Protein AF-A0A0H3TZA9-F1 (afdb_monomer_lite)

Structure (mmCIF, N/CA/C/O backbone):
data_AF-A0A0H3TZA9-F1
#
_entry.id   AF-A0A0H3TZA9-F1
#
loop_
_atom_site.group_PDB
_atom_site.id
_atom_site.type_symbol
_atom_site.label_atom_id
_atom_site.label_alt_id
_atom_site.label_comp_id
_atom_site.label_asym_id
_atom_site.label_entity_id
_atom_site.label_seq_id
_atom_site.pdbx_PDB_ins_code
_atom_site.Cartn_x
_atom_site.Cartn_y
_atom_site.Cartn_z
_atom_site.occupancy
_atom_site.B_iso_or_equiv
_atom_site.auth_seq_id
_atom_site.auth_comp_id
_atom_site.auth_asym_id
_atom_site.auth_atom_id
_atom_site.pdbx_PDB_model_num
ATOM 1 N N . VAL A 1 1 ? -17.201 -7.590 24.029 1.00 94.69 1 VAL A N 1
ATOM 2 C CA . VAL A 1 1 ? -17.977 -6.738 24.962 1.00 94.69 1 VAL A CA 1
ATOM 3 C C . VAL A 1 1 ? -19.203 -6.148 24.287 1.00 94.69 1 VAL A C 1
ATOM 5 O O . VAL A 1 1 ? -20.283 -6.553 24.661 1.00 94.69 1 VAL A O 1
ATOM 8 N N . ILE A 1 2 ? -19.082 -5.270 23.277 1.00 96.56 2 ILE A N 1
ATOM 9 C CA . ILE A 1 2 ? -20.266 -4.631 22.651 1.00 96.56 2 ILE A CA 1
ATOM 10 C C . ILE A 1 2 ? -21.244 -5.652 22.046 1.00 96.56 2 ILE A C 1
ATOM 12 O O . ILE A 1 2 ? -22.444 -5.508 22.227 1.00 96.56 2 ILE A O 1
ATOM 16 N N . LEU A 1 3 ? -20.730 -6.656 21.327 1.00 96.94 3 LEU A N 1
ATOM 17 C CA . LEU A 1 3 ? -21.549 -7.632 20.594 1.00 96.94 3 LEU A CA 1
ATOM 18 C C . LEU A 1 3 ? -22.238 -8.679 21.475 1.00 96.94 3 LEU A C 1
ATOM 20 O O . LEU A 1 3 ? -23.227 -9.241 21.043 1.00 96.94 3 LEU A O 1
ATOM 24 N N . TYR A 1 4 ? -21.699 -8.932 22.668 1.00 96.75 4 TYR A N 1
ATOM 25 C CA . TYR A 1 4 ? -22.162 -9.980 23.585 1.00 96.75 4 TYR A CA 1
ATOM 26 C C . TYR A 1 4 ? -22.554 -9.384 24.944 1.00 96.75 4 TYR A C 1
ATOM 28 O O . TYR A 1 4 ? -22.265 -9.942 26.001 1.00 96.75 4 TYR A O 1
ATOM 36 N N . ALA A 1 5 ? -23.039 -8.140 24.930 1.00 96.75 5 ALA A N 1
ATOM 37 C CA . ALA A 1 5 ? -23.231 -7.363 26.146 1.00 96.75 5 ALA A CA 1
ATOM 38 C C . ALA A 1 5 ? -24.307 -7.985 27.042 1.00 96.75 5 ALA A C 1
ATOM 40 O O . ALA A 1 5 ? -24.096 -8.094 28.249 1.00 96.75 5 ALA A O 1
ATOM 41 N N . ASP A 1 6 ? -25.410 -8.430 26.445 1.00 96.19 6 ASP A N 1
ATOM 42 C CA . ASP A 1 6 ? -26.547 -9.002 27.163 1.00 96.19 6 ASP A CA 1
ATOM 43 C C . ASP A 1 6 ? -26.192 -10.394 27.704 1.00 96.19 6 ASP A C 1
ATOM 45 O O . ASP A 1 6 ? -26.437 -10.700 28.870 1.00 96.19 6 ASP A O 1
ATOM 49 N N . GLU A 1 7 ? -25.509 -11.202 26.894 1.00 97.56 7 GLU A N 1
ATOM 50 C CA . GLU A 1 7 ? -25.045 -12.547 27.236 1.00 97.56 7 GLU A CA 1
ATOM 51 C C . GLU A 1 7 ? -24.027 -12.541 28.379 1.00 97.56 7 GLU A C 1
ATOM 53 O O . GLU A 1 7 ? -23.931 -13.506 29.136 1.00 97.56 7 GLU A O 1
ATOM 58 N N . TRP A 1 8 ? -23.252 -11.462 28.509 1.00 97.81 8 TRP A N 1
ATOM 59 C CA . TRP A 1 8 ? -22.256 -11.295 29.570 1.00 97.81 8 TRP A CA 1
ATOM 60 C C . TRP A 1 8 ? -22.765 -10.456 30.751 1.00 97.81 8 TRP A C 1
ATOM 62 O O . TRP A 1 8 ? -21.988 -10.167 31.661 1.00 97.81 8 TRP A O 1
ATOM 72 N N . GLY A 1 9 ? -24.040 -10.048 30.756 1.00 97.38 9 GLY A N 1
ATOM 73 C CA . GLY A 1 9 ? -24.632 -9.258 31.843 1.00 97.38 9 GLY A CA 1
ATOM 74 C C . GLY A 1 9 ? -24.026 -7.856 32.000 1.00 97.38 9 GLY A C 1
ATOM 75 O O . GLY A 1 9 ? -23.937 -7.330 33.111 1.00 97.38 9 GLY A O 1
ATOM 76 N N . ILE A 1 10 ? -23.565 -7.246 30.906 1.00 97.50 10 ILE A N 1
ATOM 77 C CA . ILE A 1 10 ? -22.939 -5.921 30.906 1.00 97.50 10 ILE A CA 1
ATOM 78 C C . ILE A 1 10 ? -24.003 -4.834 31.084 1.00 97.50 10 ILE A C 1
ATOM 80 O O . ILE A 1 10 ? -24.977 -4.764 30.341 1.00 97.50 10 ILE A O 1
ATOM 84 N N . SER A 1 11 ? -23.790 -3.921 32.038 1.00 97.62 11 SER A N 1
ATOM 85 C CA . SER A 1 11 ? -24.717 -2.804 32.263 1.00 97.62 11 SER A CA 1
ATOM 86 C C . SER A 1 11 ? -24.801 -1.856 31.056 1.00 97.62 11 SER A C 1
ATOM 88 O O . SER A 1 11 ? -23.822 -1.658 30.330 1.00 97.62 11 SER A O 1
ATOM 90 N N . ALA A 1 12 ? -25.939 -1.174 30.887 1.00 96.56 12 ALA A N 1
ATOM 91 C CA . ALA A 1 12 ? -26.130 -0.201 29.807 1.00 96.56 12 ALA A CA 1
ATOM 92 C C . ALA A 1 12 ? -25.104 0.953 29.841 1.00 96.56 12 ALA A C 1
ATOM 94 O O . ALA A 1 12 ? -24.622 1.388 28.791 1.00 96.56 12 ALA A O 1
ATOM 95 N N . ALA A 1 13 ? -24.729 1.422 31.038 1.00 97.25 13 ALA A N 1
ATOM 96 C CA . ALA A 1 13 ? -23.710 2.458 31.212 1.00 97.25 13 ALA A CA 1
ATOM 97 C C . ALA A 1 13 ? -22.334 1.964 30.739 1.00 97.25 13 ALA A C 1
ATOM 99 O O . ALA A 1 13 ? -21.677 2.629 29.938 1.00 97.25 13 ALA A O 1
ATOM 100 N N . THR A 1 14 ? -21.943 0.755 31.154 1.00 97.56 14 THR A N 1
ATOM 101 C CA . THR A 1 14 ? -20.699 0.116 30.709 1.00 97.56 14 THR A CA 1
ATOM 102 C C . THR A 1 14 ? -20.704 -0.094 29.196 1.00 97.56 14 THR A C 1
ATOM 104 O O . THR A 1 14 ? -19.737 0.261 28.525 1.00 97.56 14 THR A O 1
ATOM 107 N N . LEU A 1 15 ? -21.801 -0.592 28.618 1.00 97.62 15 LEU A N 1
ATOM 108 C CA . LEU A 1 15 ? -21.926 -0.771 27.171 1.00 97.62 15 LEU A CA 1
ATOM 109 C C . LEU A 1 15 ? -21.716 0.546 26.410 1.00 97.62 15 LEU A C 1
ATOM 111 O O . LEU A 1 15 ? -21.017 0.559 25.392 1.00 97.62 15 LEU A O 1
ATOM 115 N N . ARG A 1 16 ? -22.276 1.661 26.901 1.00 97.06 16 ARG A N 1
ATOM 116 C CA . ARG A 1 16 ? -22.060 2.979 26.292 1.00 97.06 16 ARG A CA 1
ATOM 117 C C . ARG A 1 16 ? -20.584 3.371 26.318 1.00 97.06 16 ARG A C 1
ATOM 119 O O . ARG A 1 16 ? -20.054 3.743 25.273 1.00 97.06 16 ARG A O 1
ATOM 126 N N . THR A 1 17 ? -19.915 3.200 27.456 1.00 98.25 17 THR A N 1
ATOM 127 C CA . THR A 1 17 ? -18.472 3.445 27.584 1.00 98.25 17 THR A CA 1
ATOM 128 C C . THR A 1 17 ? -17.660 2.606 26.596 1.00 98.25 17 THR A C 1
ATOM 130 O O . THR A 1 17 ? -16.774 3.136 25.931 1.00 98.25 17 THR A O 1
ATOM 133 N N . TYR A 1 18 ? -17.985 1.323 26.416 1.00 98.06 18 TYR A N 1
ATOM 134 C CA . TYR A 1 18 ? -17.263 0.462 25.472 1.00 98.06 18 TYR A CA 1
ATOM 135 C C . TYR A 1 18 ? -17.462 0.864 24.004 1.00 98.06 18 TYR A C 1
ATOM 137 O O . TYR A 1 18 ? -16.543 0.696 23.201 1.00 98.06 18 TYR A O 1
ATOM 145 N N . ARG A 1 19 ? -18.620 1.431 23.638 1.00 97.88 19 ARG A N 1
ATOM 146 C CA . ARG A 1 19 ? -18.822 2.016 22.298 1.00 97.88 19 ARG A CA 1
ATOM 147 C C . ARG A 1 19 ? -17.901 3.213 22.071 1.00 97.88 19 ARG A C 1
ATOM 149 O O . ARG A 1 19 ? -17.300 3.326 21.002 1.00 97.88 19 ARG A O 1
ATOM 156 N N . ASP A 1 20 ? -17.752 4.063 23.083 1.00 98.00 20 ASP A N 1
ATOM 157 C CA . ASP A 1 20 ? -16.839 5.205 23.026 1.00 98.00 20 ASP A CA 1
ATOM 158 C C . ASP A 1 20 ? -15.372 4.745 23.010 1.00 98.00 20 ASP A C 1
ATOM 160 O O . ASP A 1 20 ? -14.570 5.295 22.255 1.00 98.00 20 ASP A O 1
ATOM 164 N N . TYR A 1 21 ? -15.025 3.687 23.753 1.00 98.38 21 TYR A N 1
ATOM 165 C CA . TYR A 1 21 ? -13.700 3.061 23.706 1.00 98.38 21 TYR A CA 1
ATOM 166 C C . TYR A 1 21 ? -13.363 2.539 22.316 1.00 98.38 21 TYR A C 1
ATOM 168 O O . TYR A 1 21 ? -12.304 2.887 21.802 1.00 98.38 21 TYR A O 1
ATOM 176 N N . LEU A 1 22 ? -14.258 1.777 21.678 1.00 98.25 22 LEU A N 1
ATOM 177 C CA . LEU A 1 22 ? -14.023 1.296 20.315 1.00 98.25 22 LEU A CA 1
ATOM 178 C C . LEU A 1 22 ? -13.708 2.470 19.380 1.00 98.25 22 LEU A C 1
ATOM 180 O O . LEU A 1 22 ? -12.702 2.453 18.684 1.00 98.25 22 LEU A O 1
ATOM 184 N N . ARG A 1 23 ? -14.509 3.539 19.420 1.00 97.88 23 ARG A N 1
ATOM 185 C CA . ARG A 1 23 ? -14.274 4.722 18.583 1.00 97.88 23 ARG A CA 1
ATOM 186 C C . ARG A 1 23 ? -12.941 5.414 18.892 1.00 97.88 23 ARG A C 1
ATOM 188 O O . ARG A 1 23 ? -12.195 5.739 17.968 1.00 97.88 23 ARG A O 1
ATOM 195 N N . ASN A 1 24 ? -12.673 5.700 20.162 1.00 98.19 24 ASN A N 1
ATOM 196 C CA . ASN A 1 24 ? -11.538 6.529 20.565 1.00 98.19 24 ASN A CA 1
ATOM 197 C C . ASN A 1 24 ? -10.210 5.776 20.424 1.00 98.19 24 ASN A C 1
ATOM 199 O O . ASN A 1 24 ? -9.272 6.329 19.859 1.00 98.19 24 ASN A O 1
ATOM 203 N N . TYR A 1 25 ? -10.148 4.507 20.833 1.00 98.38 25 TYR A N 1
ATOM 204 C CA . TYR A 1 25 ? -8.937 3.703 20.675 1.00 98.38 25 TYR A CA 1
ATOM 205 C C . TYR A 1 25 ? -8.668 3.345 19.216 1.00 98.38 25 TYR A C 1
ATOM 207 O O . TYR A 1 25 ? -7.516 3.417 18.798 1.00 98.38 25 TYR A O 1
ATOM 215 N N . THR A 1 26 ? -9.696 3.061 18.402 1.00 98.50 26 THR A N 1
ATOM 216 C CA . THR A 1 26 ? -9.489 2.930 16.951 1.00 98.50 26 THR A CA 1
ATOM 217 C C . THR A 1 26 ? -8.891 4.212 16.380 1.00 98.50 26 THR A C 1
ATOM 219 O O . THR A 1 26 ? -7.889 4.138 15.683 1.00 98.50 26 THR A O 1
ATOM 222 N N . ARG A 1 27 ? -9.426 5.395 16.716 1.00 98.31 27 ARG A N 1
ATOM 223 C CA . ARG A 1 27 ? -8.848 6.675 16.269 1.00 98.31 27 ARG A CA 1
ATOM 224 C C . ARG A 1 27 ? -7.381 6.811 16.688 1.00 98.31 27 ARG A C 1
ATOM 226 O O . ARG A 1 27 ? -6.542 7.127 15.848 1.00 98.31 27 ARG A O 1
ATOM 233 N N . ASP A 1 28 ? -7.080 6.606 17.965 1.00 98.50 28 ASP A N 1
ATOM 234 C CA . ASP A 1 28 ? -5.752 6.878 18.517 1.00 98.50 28 ASP A CA 1
ATOM 235 C C . ASP A 1 28 ? -4.705 5.896 17.968 1.00 98.50 28 ASP A C 1
ATOM 237 O O . ASP A 1 28 ? -3.636 6.322 17.523 1.00 98.50 28 ASP A O 1
ATOM 241 N N . TYR A 1 29 ? -5.034 4.603 17.889 1.00 98.56 29 TYR A N 1
ATOM 242 C CA . TYR A 1 29 ? -4.141 3.584 17.330 1.00 98.56 29 TYR A CA 1
ATOM 243 C C . TYR A 1 29 ? -3.985 3.710 15.814 1.00 98.56 29 TYR A C 1
ATOM 245 O O . TYR A 1 29 ? -2.858 3.662 15.319 1.00 98.56 29 TYR A O 1
ATOM 253 N N . SER A 1 30 ? -5.071 3.952 15.070 1.00 98.38 30 SER A N 1
ATOM 254 C CA . SER A 1 30 ? -4.982 4.212 13.628 1.00 98.38 30 SER A CA 1
ATOM 255 C C . SER A 1 30 ? -4.090 5.423 13.344 1.00 98.38 30 SER A C 1
ATOM 257 O O . SER A 1 30 ? -3.204 5.337 12.495 1.00 98.38 30 SER A O 1
ATOM 259 N N . ASN A 1 31 ? -4.261 6.527 14.079 1.00 98.56 31 ASN A N 1
ATOM 260 C CA . ASN A 1 31 ? -3.441 7.726 13.903 1.00 98.56 31 ASN A CA 1
ATOM 261 C C . ASN A 1 31 ? -1.968 7.479 14.247 1.00 98.56 31 ASN A C 1
ATOM 263 O O . ASN A 1 31 ? -1.095 7.936 13.512 1.00 98.56 31 ASN A O 1
ATOM 267 N N . TYR A 1 32 ? -1.677 6.743 15.322 1.00 98.62 32 TYR A N 1
ATOM 268 C CA . TYR A 1 32 ? -0.304 6.374 15.673 1.00 98.62 32 TYR A CA 1
ATOM 269 C C . TYR A 1 32 ? 0.382 5.596 14.539 1.00 98.62 32 TYR A C 1
ATOM 271 O O . TYR A 1 32 ? 1.480 5.965 14.112 1.00 98.62 32 TYR A O 1
ATOM 279 N N . CYS A 1 33 ? -0.286 4.577 13.991 1.00 98.56 33 CYS A N 1
ATOM 280 C CA . CYS A 1 33 ? 0.225 3.796 12.864 1.00 98.56 33 CYS A CA 1
ATOM 281 C C . CYS A 1 33 ? 0.430 4.658 11.606 1.00 98.56 33 CYS A C 1
ATOM 283 O O . CYS A 1 33 ? 1.500 4.613 10.994 1.00 98.56 33 CYS A O 1
ATOM 285 N N . ILE A 1 34 ? -0.567 5.476 11.241 1.00 98.25 34 ILE A N 1
ATOM 286 C CA . ILE A 1 34 ? -0.509 6.353 10.061 1.00 98.25 34 ILE A CA 1
ATOM 287 C C . ILE A 1 34 ? 0.644 7.353 10.186 1.00 98.25 34 ILE A C 1
ATOM 289 O O . ILE A 1 34 ? 1.450 7.469 9.264 1.00 98.25 34 ILE A O 1
ATOM 293 N N . ASN A 1 35 ? 0.762 8.041 11.322 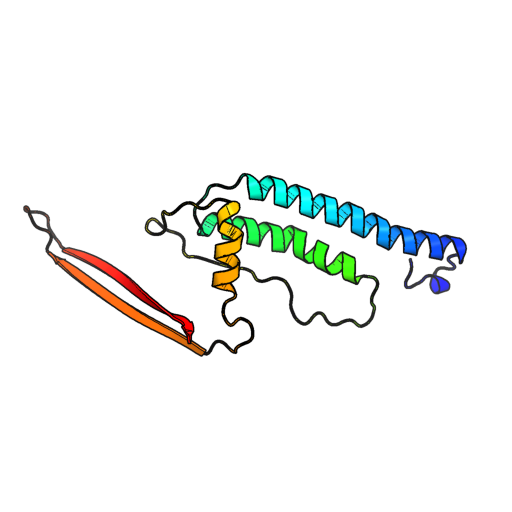1.00 98.56 35 ASN A N 1
ATOM 294 C CA . ASN A 1 35 ? 1.789 9.062 11.534 1.00 98.56 35 ASN A CA 1
ATOM 295 C C . ASN A 1 35 ? 3.200 8.462 11.539 1.00 98.56 35 ASN A C 1
ATOM 297 O O . ASN A 1 35 ? 4.116 9.040 10.948 1.00 98.56 35 ASN A O 1
ATOM 301 N N . THR A 1 36 ? 3.372 7.290 12.157 1.00 98.56 36 THR A N 1
ATOM 302 C CA . THR A 1 36 ? 4.658 6.575 12.195 1.00 98.56 36 THR A CA 1
ATOM 303 C C . THR A 1 36 ? 5.112 6.203 10.784 1.00 98.56 36 THR A C 1
ATOM 305 O O . THR A 1 36 ? 6.225 6.541 10.376 1.00 98.56 36 THR A O 1
ATOM 308 N N . TYR A 1 37 ? 4.220 5.595 9.997 1.00 98.62 37 TYR A N 1
ATOM 309 C CA . TYR A 1 37 ? 4.493 5.273 8.597 1.00 98.62 37 TYR A CA 1
ATOM 310 C C . TYR A 1 37 ? 4.767 6.519 7.757 1.00 98.62 37 TYR A C 1
ATOM 312 O O . TYR A 1 37 ? 5.747 6.543 7.024 1.00 98.62 37 TYR A O 1
ATOM 320 N N . GLN A 1 38 ? 3.931 7.558 7.846 1.00 98.06 38 GLN A N 1
ATOM 321 C CA . GLN A 1 38 ? 4.092 8.763 7.028 1.00 98.06 38 GLN A CA 1
ATOM 322 C C . GLN A 1 38 ? 5.409 9.480 7.325 1.00 98.06 38 GLN A C 1
ATOM 324 O O . GLN A 1 38 ? 6.040 9.992 6.401 1.00 98.06 38 GLN A O 1
ATOM 329 N N . THR A 1 39 ? 5.840 9.494 8.586 1.00 98.44 39 THR A N 1
ATOM 330 C CA . THR A 1 39 ? 7.128 10.072 8.986 1.00 98.44 39 THR A CA 1
ATOM 331 C C . THR A 1 39 ? 8.287 9.301 8.359 1.00 98.44 39 THR A C 1
ATOM 333 O O . THR A 1 39 ? 9.141 9.910 7.718 1.00 98.44 39 THR A O 1
ATOM 336 N N . ALA A 1 40 ? 8.278 7.967 8.458 1.00 98.00 40 ALA A N 1
ATOM 337 C CA . ALA A 1 40 ? 9.291 7.122 7.825 1.00 98.00 40 ALA A CA 1
ATOM 338 C C . ALA A 1 40 ? 9.262 7.234 6.289 1.00 98.00 40 ALA A C 1
ATOM 340 O O . ALA A 1 40 ? 10.300 7.409 5.657 1.00 98.00 40 ALA A O 1
ATOM 341 N N . PHE A 1 41 ? 8.068 7.215 5.689 1.00 98.19 41 PHE A N 1
ATOM 342 C CA . PHE A 1 41 ? 7.879 7.285 4.243 1.00 98.19 41 PHE A CA 1
ATOM 343 C C . PHE A 1 41 ? 8.390 8.609 3.665 1.00 98.19 41 PHE A C 1
ATOM 345 O O . PHE A 1 41 ? 9.041 8.604 2.625 1.00 98.19 41 PHE A O 1
ATOM 352 N N . ARG A 1 42 ? 8.162 9.741 4.352 1.00 97.88 42 ARG A N 1
ATOM 353 C CA . ARG A 1 42 ? 8.687 11.065 3.959 1.00 97.88 42 ARG A CA 1
ATOM 354 C C . ARG A 1 42 ? 10.214 11.117 3.892 1.00 97.88 42 ARG A C 1
ATOM 356 O O . ARG A 1 42 ? 10.738 11.895 3.103 1.00 97.88 42 ARG A O 1
ATOM 363 N N . GLY A 1 43 ? 10.898 10.306 4.697 1.00 97.12 43 GLY A N 1
ATOM 364 C CA . GLY A 1 43 ? 12.357 10.201 4.715 1.00 97.12 43 GLY A CA 1
ATOM 365 C C . GLY A 1 43 ? 12.945 9.292 3.633 1.00 97.12 43 GLY A C 1
ATOM 366 O O . GLY A 1 43 ? 14.166 9.192 3.540 1.00 97.12 43 GLY A O 1
ATOM 367 N N . LEU A 1 44 ? 12.120 8.620 2.821 1.00 97.62 44 LEU A N 1
ATOM 368 C CA . LEU A 1 44 ? 12.619 7.722 1.782 1.00 97.62 44 LEU A CA 1
ATOM 369 C C . LEU A 1 44 ? 13.281 8.493 0.637 1.00 97.62 44 LEU A C 1
ATOM 371 O O . LEU A 1 44 ? 12.721 9.445 0.090 1.00 97.62 44 LEU A O 1
ATOM 375 N N . ASN A 1 45 ? 14.447 7.999 0.234 1.00 98.25 45 ASN A N 1
ATOM 376 C CA . ASN A 1 45 ? 15.121 8.312 -1.018 1.00 98.25 45 ASN A CA 1
ATOM 377 C C . ASN A 1 45 ? 15.787 7.022 -1.505 1.00 98.25 45 ASN A C 1
ATOM 379 O O . ASN A 1 45 ? 16.904 6.706 -1.100 1.00 98.25 45 ASN A O 1
ATOM 383 N N . THR A 1 46 ? 15.048 6.228 -2.277 1.00 98.31 46 THR A N 1
ATOM 384 C CA . THR A 1 46 ? 15.479 4.887 -2.686 1.00 98.31 46 THR A CA 1
ATOM 385 C C . THR A 1 46 ? 14.930 4.506 -4.060 1.00 98.31 46 THR A C 1
ATOM 387 O O . THR A 1 46 ? 14.084 5.208 -4.619 1.00 98.31 46 THR A O 1
ATOM 390 N N . ARG A 1 47 ? 15.398 3.390 -4.624 1.00 98.31 47 ARG A N 1
ATOM 391 C CA . ARG A 1 47 ? 14.899 2.858 -5.898 1.00 98.31 47 ARG A CA 1
ATOM 392 C C . ARG A 1 47 ? 13.428 2.463 -5.791 1.00 98.31 47 ARG A C 1
ATOM 394 O O . ARG A 1 47 ? 12.921 2.171 -4.710 1.00 98.31 47 ARG A O 1
ATOM 401 N N . LEU A 1 48 ? 12.744 2.414 -6.937 1.00 98.56 48 LEU A N 1
ATOM 402 C CA . LEU A 1 48 ? 11.314 2.089 -6.978 1.00 98.56 48 LEU A CA 1
ATOM 403 C C . LEU A 1 48 ? 11.002 0.758 -6.281 1.00 98.56 48 LEU A C 1
ATOM 405 O O . LEU A 1 48 ? 10.071 0.705 -5.487 1.00 98.56 48 LEU A O 1
ATOM 409 N N . HIS A 1 49 ? 11.808 -0.277 -6.534 1.00 98.44 49 HIS A N 1
ATOM 410 C CA . HIS A 1 49 ? 11.641 -1.598 -5.926 1.00 98.44 49 HIS A CA 1
ATOM 411 C C . HIS A 1 49 ? 11.586 -1.516 -4.396 1.00 98.44 49 HIS A C 1
ATOM 413 O O . HIS A 1 49 ? 10.574 -1.881 -3.803 1.00 98.44 49 HIS A O 1
ATOM 419 N N . ASP A 1 50 ? 12.597 -0.912 -3.776 1.00 98.31 50 ASP A N 1
ATOM 420 C CA . ASP A 1 50 ? 12.696 -0.815 -2.318 1.00 98.31 50 ASP A CA 1
ATOM 421 C C . ASP A 1 50 ? 11.582 0.059 -1.716 1.00 98.31 50 ASP A C 1
ATOM 423 O O . ASP A 1 50 ? 11.063 -0.231 -0.638 1.00 98.31 50 ASP A O 1
ATOM 427 N N . MET A 1 51 ? 11.160 1.120 -2.419 1.00 98.62 51 MET A N 1
ATOM 428 C CA . MET A 1 51 ? 10.021 1.945 -1.993 1.00 98.62 51 MET A CA 1
ATOM 429 C C . MET A 1 51 ? 8.718 1.131 -1.972 1.00 98.62 51 MET A C 1
ATOM 431 O O . MET A 1 51 ? 7.917 1.256 -1.037 1.00 98.62 51 MET A O 1
ATOM 435 N N . LEU A 1 52 ? 8.493 0.309 -3.000 1.00 98.69 52 LEU A N 1
ATOM 436 C CA . LEU A 1 52 ? 7.306 -0.534 -3.108 1.00 98.69 52 LEU A CA 1
ATOM 437 C C . LEU A 1 52 ? 7.325 -1.687 -2.101 1.00 98.69 52 LEU A C 1
ATOM 439 O O . LEU A 1 52 ? 6.275 -1.997 -1.532 1.00 98.69 52 LEU A O 1
ATOM 443 N N . GLU A 1 53 ? 8.489 -2.271 -1.822 1.00 98.56 53 GLU A N 1
ATOM 444 C CA . GLU A 1 53 ? 8.642 -3.291 -0.781 1.00 98.56 53 GLU A CA 1
ATOM 445 C C . GLU 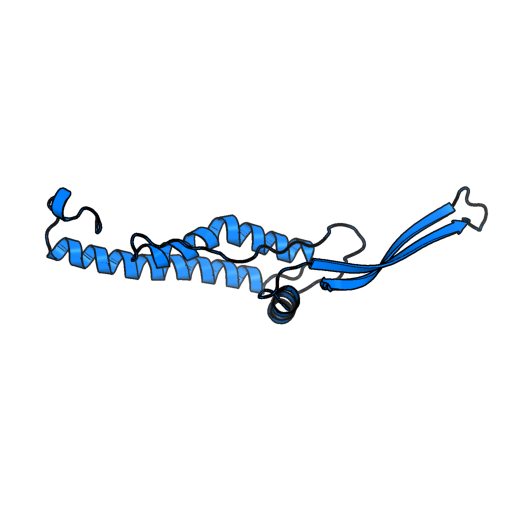A 1 53 ? 8.423 -2.717 0.619 1.00 98.56 53 GLU A C 1
ATOM 447 O O . GLU A 1 53 ? 7.648 -3.289 1.386 1.00 98.56 53 GLU A O 1
ATOM 452 N N . PHE A 1 54 ? 8.993 -1.546 0.932 1.00 98.62 54 PHE A N 1
ATOM 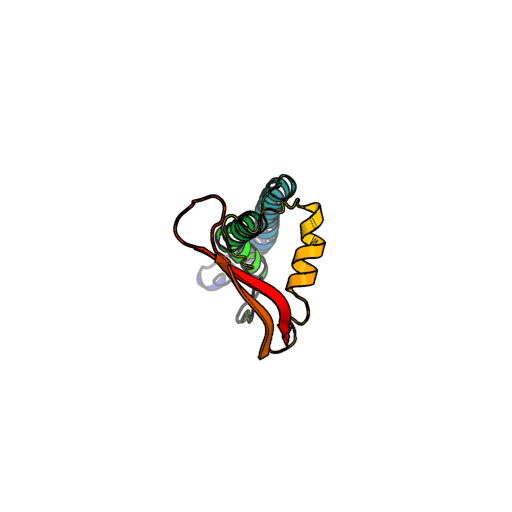453 C CA . PHE A 1 54 ? 8.726 -0.850 2.195 1.00 98.62 54 PHE A CA 1
ATOM 454 C C . PHE A 1 54 ? 7.222 -0.634 2.398 1.00 98.62 54 PHE A C 1
ATOM 456 O O . PHE A 1 54 ? 6.670 -0.940 3.460 1.00 98.62 54 PHE A O 1
ATOM 463 N N . ARG A 1 55 ? 6.535 -0.140 1.360 1.00 98.50 55 ARG A N 1
ATOM 464 C CA . ARG A 1 55 ? 5.085 0.057 1.412 1.00 98.50 55 ARG A CA 1
ATOM 465 C C . ARG A 1 55 ? 4.353 -1.271 1.587 1.00 98.50 55 ARG A C 1
ATOM 467 O O . ARG A 1 55 ? 3.482 -1.354 2.443 1.00 98.50 55 ARG A O 1
ATOM 474 N N . THR A 1 56 ? 4.681 -2.288 0.799 1.00 98.62 56 THR A N 1
ATOM 475 C CA . THR A 1 56 ? 4.029 -3.605 0.858 1.00 98.62 56 THR A CA 1
ATOM 476 C C . THR A 1 56 ? 4.175 -4.232 2.239 1.00 98.62 56 THR A C 1
ATOM 478 O O . THR A 1 56 ? 3.181 -4.658 2.825 1.00 98.62 56 THR A O 1
ATOM 481 N N . TYR A 1 57 ? 5.380 -4.191 2.809 1.00 98.56 57 TYR A N 1
ATOM 482 C CA . TYR A 1 57 ? 5.649 -4.683 4.153 1.00 98.56 57 TYR A CA 1
ATOM 483 C C . TYR A 1 57 ? 4.784 -3.972 5.198 1.00 98.56 57 TYR A C 1
ATOM 485 O O . TYR A 1 57 ? 4.133 -4.630 6.009 1.00 98.56 57 TYR A O 1
ATOM 493 N N . MET A 1 58 ? 4.723 -2.638 5.164 1.00 98.56 58 MET A N 1
ATOM 494 C CA . MET A 1 58 ? 3.925 -1.863 6.121 1.00 98.56 58 MET A CA 1
ATOM 495 C C . MET A 1 58 ? 2.421 -2.044 5.909 1.00 98.56 58 MET A C 1
ATOM 497 O O . MET A 1 58 ? 1.662 -2.071 6.875 1.00 98.56 58 MET A O 1
ATOM 501 N N . PHE A 1 59 ? 1.964 -2.203 4.668 1.00 98.31 59 PHE A N 1
ATOM 502 C CA . PHE A 1 59 ? 0.552 -2.454 4.401 1.00 98.31 59 PHE A CA 1
ATOM 503 C C . PHE A 1 59 ? 0.107 -3.813 4.936 1.00 98.31 59 PHE A C 1
ATOM 505 O O . PHE A 1 59 ? -0.885 -3.870 5.658 1.00 98.31 59 PHE A O 1
ATOM 512 N N . LEU A 1 60 ? 0.885 -4.865 4.690 1.00 97.81 60 LEU A N 1
ATOM 513 C CA . LEU A 1 60 ? 0.579 -6.209 5.180 1.00 97.81 60 LEU A CA 1
ATOM 514 C C . LEU A 1 60 ? 0.711 -6.339 6.704 1.00 97.81 60 LEU A C 1
ATOM 516 O O . LEU A 1 60 ? -0.118 -6.988 7.334 1.00 97.81 60 LEU A O 1
ATOM 520 N N . ASN A 1 61 ? 1.727 -5.719 7.313 1.00 97.88 61 ASN A N 1
ATOM 521 C CA . ASN A 1 61 ? 1.967 -5.852 8.755 1.00 97.88 61 ASN A CA 1
ATOM 522 C C . ASN A 1 61 ? 1.171 -4.857 9.610 1.00 97.88 61 ASN A C 1
ATOM 524 O O . ASN A 1 61 ? 1.019 -5.081 10.809 1.00 97.88 61 ASN A O 1
ATOM 528 N N . VAL A 1 62 ? 0.690 -3.750 9.034 1.00 98.44 62 VAL A N 1
ATOM 529 C CA . VAL A 1 62 ? 0.045 -2.667 9.794 1.00 98.44 62 VAL A CA 1
ATOM 530 C C . VAL A 1 62 ? -1.286 -2.251 9.173 1.00 98.44 62 VAL A C 1
ATOM 532 O O . VAL A 1 62 ? -2.311 -2.283 9.853 1.00 98.44 62 VAL A O 1
ATOM 535 N N . PHE A 1 63 ? -1.309 -1.842 7.901 1.00 98.25 63 PHE A N 1
ATOM 536 C CA . PHE A 1 63 ? -2.496 -1.169 7.353 1.00 98.25 63 PHE A CA 1
ATOM 537 C C . PHE A 1 63 ? -3.676 -2.074 7.006 1.00 98.25 63 PHE A C 1
ATOM 539 O O . PHE A 1 63 ? -4.802 -1.573 6.987 1.00 98.25 63 PHE A O 1
ATOM 546 N N . GLU A 1 64 ? -3.476 -3.377 6.824 1.00 97.19 64 GLU A N 1
ATOM 547 C CA . GLU A 1 64 ? -4.590 -4.333 6.785 1.00 97.19 64 GLU A CA 1
ATOM 548 C C . GLU A 1 64 ? -5.377 -4.306 8.109 1.00 97.19 64 GLU A C 1
ATOM 550 O O . GLU A 1 64 ? -6.608 -4.219 8.112 1.00 97.19 64 GLU A O 1
ATOM 555 N N . TYR A 1 65 ? -4.679 -4.226 9.250 1.00 97.31 65 TYR A N 1
ATOM 556 C CA . TYR A 1 65 ? -5.319 -4.086 10.561 1.00 97.31 65 TYR A CA 1
ATOM 557 C C . TYR A 1 65 ? -5.974 -2.715 10.746 1.00 97.31 65 TYR A C 1
ATOM 559 O O . TYR A 1 65 ? -7.130 -2.620 11.156 1.00 97.31 65 TYR A O 1
ATOM 567 N N . VAL A 1 66 ? -5.266 -1.637 10.403 1.00 98.25 66 VAL A N 1
ATOM 568 C CA . VAL A 1 66 ? -5.807 -0.270 10.516 1.00 98.25 66 VAL A CA 1
ATOM 569 C C . VAL A 1 66 ? -7.094 -0.116 9.698 1.00 98.25 66 VAL A C 1
ATOM 571 O O . VAL A 1 66 ? -8.051 0.502 10.173 1.00 98.25 66 VAL A O 1
ATOM 574 N N . SER A 1 67 ? -7.141 -0.710 8.501 1.00 96.94 67 SER A N 1
ATOM 575 C CA . SER A 1 67 ? -8.329 -0.721 7.643 1.00 96.94 67 SER A CA 1
ATOM 576 C C . SER A 1 67 ? -9.507 -1.415 8.329 1.00 96.94 67 SER A C 1
ATOM 578 O O . SER A 1 67 ? -10.594 -0.832 8.407 1.00 96.94 67 SER A O 1
ATOM 580 N N . ILE A 1 68 ? -9.300 -2.608 8.903 1.00 97.50 68 ILE A N 1
ATOM 581 C CA . ILE A 1 68 ? -10.393 -3.376 9.515 1.00 97.50 68 ILE A CA 1
ATOM 582 C C . ILE A 1 68 ? -10.857 -2.809 10.864 1.00 97.50 68 ILE A C 1
ATOM 584 O O . ILE A 1 68 ? -12.050 -2.872 11.162 1.00 97.50 68 ILE A O 1
ATOM 588 N N . TRP A 1 69 ? -9.982 -2.184 11.663 1.00 98.06 69 TRP A N 1
ATOM 589 C CA . TRP A 1 69 ? -10.370 -1.613 12.965 1.00 98.06 69 TRP A CA 1
ATOM 590 C C . TRP A 1 69 ? -11.497 -0.588 12.835 1.00 98.06 69 TRP A C 1
ATOM 592 O O . TRP A 1 69 ? -12.425 -0.566 13.642 1.00 98.06 69 TRP A O 1
ATOM 602 N N . SER A 1 70 ? -11.452 0.234 11.784 1.00 95.12 70 SER A N 1
ATOM 603 C CA . SER A 1 70 ? -12.498 1.222 11.492 1.00 95.12 70 SER A CA 1
ATOM 604 C C . SER A 1 70 ? -13.841 0.597 11.081 1.00 95.12 70 SER A C 1
ATOM 606 O O . SER A 1 70 ? -14.889 1.250 11.169 1.00 95.12 70 SER A O 1
ATOM 608 N N . LEU A 1 71 ? -13.819 -0.676 10.675 1.00 97.81 71 LEU A N 1
ATOM 609 C CA . LEU A 1 71 ? -14.970 -1.456 10.232 1.00 97.81 71 LEU A CA 1
ATOM 610 C C . LEU A 1 71 ? -15.544 -2.365 11.328 1.00 97.81 71 LEU A C 1
ATOM 612 O O . LEU A 1 71 ? -16.660 -2.845 11.160 1.00 97.81 71 LEU A O 1
ATOM 616 N N . PHE A 1 72 ? -14.879 -2.523 12.480 1.00 97.56 72 PHE A N 1
ATOM 617 C CA . PHE A 1 72 ? -15.382 -3.307 13.628 1.00 97.56 72 PHE A CA 1
ATOM 618 C C . PHE A 1 72 ? -16.738 -2.834 14.175 1.00 97.56 72 PHE A C 1
ATOM 620 O O . PHE A 1 72 ? -17.411 -3.566 14.897 1.00 97.56 72 PHE A O 1
ATOM 627 N N . LYS A 1 73 ? -17.158 -1.609 13.842 1.00 95.69 73 LYS A N 1
ATOM 628 C CA . LYS A 1 73 ? -18.493 -1.084 14.167 1.00 95.69 73 LYS A CA 1
ATOM 629 C C . LYS A 1 73 ? -19.625 -1.740 13.363 1.00 95.69 73 LYS A C 1
ATOM 631 O O . LYS A 1 73 ? -20.785 -1.588 13.739 1.00 95.69 73 LYS A O 1
ATOM 636 N N . TYR A 1 74 ? -19.305 -2.406 12.257 1.00 96.94 74 TYR A N 1
ATOM 637 C CA . TYR A 1 74 ? -20.266 -3.101 11.408 1.00 96.94 74 TYR A CA 1
ATOM 638 C C . TYR A 1 74 ? -20.293 -4.595 11.729 1.00 96.94 74 TYR A C 1
ATOM 640 O O . TYR A 1 74 ? -19.299 -5.181 12.148 1.00 96.94 74 TYR A O 1
ATOM 648 N N . GLN A 1 75 ? -21.441 -5.215 11.485 1.00 96.06 75 GLN A N 1
ATOM 649 C CA . GLN A 1 75 ? -21.618 -6.663 11.505 1.00 96.06 75 GLN A CA 1
ATOM 650 C C . GLN A 1 75 ? -22.138 -7.102 10.140 1.00 96.06 75 GLN A C 1
ATOM 652 O O . GLN A 1 75 ? -22.819 -6.328 9.469 1.00 96.06 75 GLN A O 1
ATOM 657 N N . SER A 1 76 ? -21.826 -8.336 9.735 1.00 95.94 76 SER A N 1
ATOM 658 C CA . SER A 1 76 ? -22.245 -8.885 8.438 1.00 95.94 76 SER A CA 1
ATOM 659 C C . SER A 1 76 ? -21.809 -8.032 7.232 1.00 95.94 76 SER A C 1
ATOM 661 O O . SER A 1 76 ? -22.527 -7.923 6.238 1.00 95.94 76 SER A O 1
ATOM 663 N N . LEU A 1 77 ? -20.624 -7.419 7.317 1.00 96.81 77 LEU A N 1
ATOM 664 C CA . LEU A 1 77 ? -20.019 -6.662 6.225 1.00 96.81 77 LEU A CA 1
ATOM 665 C C . LEU A 1 77 ? -18.975 -7.525 5.511 1.00 96.81 77 LEU A C 1
ATOM 667 O O . LEU A 1 77 ? -17.990 -7.936 6.120 1.00 96.81 77 LEU A O 1
ATOM 671 N N . MET A 1 78 ? -19.163 -7.746 4.211 1.00 96.31 78 MET A N 1
ATOM 672 C CA . MET A 1 78 ? -18.140 -8.334 3.349 1.00 96.31 78 MET A CA 1
ATOM 673 C C . MET A 1 78 ? -17.309 -7.219 2.711 1.00 96.31 78 MET A C 1
ATOM 675 O O . MET A 1 78 ? -17.835 -6.402 1.956 1.00 96.31 78 MET A O 1
ATOM 679 N N . VAL A 1 79 ? -16.008 -7.194 2.996 1.00 96.25 79 VAL A N 1
ATOM 680 C CA . VAL A 1 79 ? -15.058 -6.286 2.340 1.00 96.25 79 VAL A CA 1
ATOM 681 C C . VAL A 1 79 ? -14.560 -6.965 1.067 1.00 96.25 79 VAL A C 1
ATOM 683 O O . VAL A 1 79 ? -13.778 -7.907 1.133 1.00 96.25 79 VAL A O 1
ATOM 686 N N . SER A 1 80 ? -15.042 -6.521 -0.095 1.00 94.94 80 SER A N 1
ATOM 687 C CA . SER A 1 80 ? -14.741 -7.160 -1.386 1.00 94.94 80 SER A CA 1
ATOM 688 C C . SER A 1 80 ? -13.336 -6.868 -1.922 1.00 94.94 80 SER A C 1
ATOM 690 O O . SER A 1 80 ? -12.865 -7.571 -2.811 1.00 94.94 80 SER A O 1
ATOM 692 N N . SER A 1 81 ? -12.678 -5.817 -1.428 1.00 95.31 81 SER A N 1
ATOM 693 C CA . SER A 1 81 ? -11.344 -5.397 -1.866 1.00 95.31 81 SER A CA 1
ATOM 694 C C . SER A 1 81 ? -10.657 -4.527 -0.813 1.00 95.31 81 SER A C 1
ATOM 696 O O . SER A 1 81 ? -11.325 -3.760 -0.117 1.00 95.31 8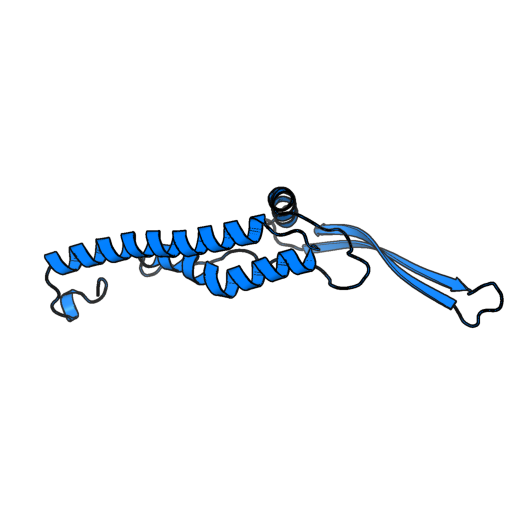1 SER A O 1
ATOM 698 N N . GLY A 1 82 ? -9.327 -4.615 -0.742 1.00 95.44 82 GLY A N 1
ATOM 699 C CA . GLY A 1 82 ? -8.467 -3.808 0.128 1.00 95.44 82 GLY A CA 1
ATOM 700 C C . GLY A 1 82 ? -7.548 -2.864 -0.650 1.00 95.44 82 GLY A C 1
ATOM 701 O O . GLY A 1 82 ? -7.811 -2.512 -1.801 1.00 95.44 82 GLY A O 1
ATOM 702 N N . ALA A 1 83 ? -6.453 -2.445 -0.017 1.00 97.06 83 ALA A N 1
ATOM 703 C CA . ALA A 1 83 ? -5.448 -1.612 -0.668 1.00 97.06 83 ALA A CA 1
ATOM 704 C C . ALA A 1 83 ? -4.560 -2.434 -1.620 1.00 97.06 83 ALA A C 1
ATOM 706 O O . ALA A 1 83 ? -4.160 -3.551 -1.309 1.00 97.06 83 ALA A O 1
ATOM 707 N N . ASN A 1 84 ? -4.177 -1.846 -2.756 1.00 97.75 84 ASN A N 1
ATOM 708 C CA . ASN A 1 84 ? -3.273 -2.498 -3.707 1.00 97.75 84 ASN A CA 1
ATOM 709 C C . ASN A 1 84 ? -1.872 -2.717 -3.119 1.00 97.75 84 ASN A C 1
ATOM 711 O O . ASN A 1 84 ? -1.356 -1.863 -2.385 1.00 97.75 84 ASN A O 1
ATOM 715 N N . LEU A 1 85 ? -1.224 -3.803 -3.544 1.00 98.38 85 LEU A N 1
ATOM 716 C CA . LEU A 1 85 ? 0.205 -4.058 -3.373 1.00 98.38 85 LEU A CA 1
ATOM 717 C C . LEU A 1 85 ? 0.879 -3.925 -4.738 1.00 98.38 85 LEU A C 1
ATOM 719 O O . LEU A 1 85 ? 0.448 -4.542 -5.709 1.00 98.38 85 LEU A O 1
ATOM 723 N N . TYR A 1 86 ? 1.909 -3.087 -4.820 1.00 98.25 86 TYR A N 1
ATOM 724 C CA . TYR A 1 86 ? 2.618 -2.813 -6.068 1.00 98.25 86 TYR A CA 1
ATOM 725 C C . TYR A 1 86 ? 3.978 -3.500 -6.033 1.00 98.25 86 TYR A C 1
ATOM 727 O O . TYR A 1 86 ? 4.614 -3.545 -4.983 1.00 98.25 86 TYR A O 1
ATOM 735 N N . ALA A 1 87 ? 4.440 -3.976 -7.186 1.00 97.75 87 ALA A N 1
ATOM 736 C CA . ALA A 1 87 ? 5.746 -4.600 -7.333 1.00 97.75 87 ALA A CA 1
ATOM 737 C C . ALA A 1 87 ? 6.478 -4.032 -8.551 1.00 97.75 87 ALA A C 1
ATOM 739 O O . ALA A 1 87 ? 5.865 -3.679 -9.560 1.00 97.75 87 ALA A O 1
ATOM 740 N N . SER A 1 88 ? 7.803 -3.981 -8.465 1.00 97.50 88 SER A N 1
ATOM 741 C CA . SER A 1 88 ? 8.679 -3.708 -9.603 1.00 97.50 88 SER A CA 1
ATOM 742 C C . SER A 1 88 ? 9.884 -4.637 -9.562 1.00 97.50 88 SER A C 1
ATOM 744 O O . SER A 1 88 ? 10.256 -5.121 -8.494 1.00 97.50 88 SER A O 1
ATOM 746 N N . GLY A 1 89 ? 10.510 -4.862 -10.719 1.00 95.56 89 GLY A N 1
ATOM 747 C CA . GLY A 1 89 ? 11.707 -5.695 -10.813 1.00 95.56 89 GLY A CA 1
ATOM 748 C C . GLY A 1 89 ? 12.871 -5.149 -9.983 1.00 95.56 89 GLY A C 1
ATOM 749 O O . GLY A 1 89 ? 13.060 -3.934 -9.892 1.00 95.56 89 GLY A O 1
ATOM 750 N N . SER A 1 90 ? 13.638 -6.065 -9.399 1.00 93.69 90 SER A N 1
ATOM 751 C CA . SER A 1 90 ? 14.946 -5.799 -8.808 1.00 93.69 90 SER A CA 1
ATOM 752 C C . SER A 1 90 ? 16.049 -5.914 -9.871 1.00 93.69 90 SER A C 1
ATOM 754 O O . SER A 1 90 ? 15.810 -6.347 -11.000 1.00 93.69 90 SER A O 1
ATOM 756 N N . GLY A 1 91 ? 17.276 -5.531 -9.512 1.00 93.00 91 GLY A N 1
ATOM 757 C CA . GLY A 1 91 ? 18.454 -5.705 -10.362 1.00 93.00 91 GLY A CA 1
ATOM 758 C C . GLY A 1 91 ? 19.215 -4.410 -10.662 1.00 93.00 91 GLY A C 1
ATOM 759 O O . GLY A 1 91 ? 18.915 -3.344 -10.116 1.00 93.00 91 GLY A O 1
ATOM 760 N N . PRO A 1 92 ? 20.256 -4.494 -11.509 1.00 94.06 92 PRO A N 1
ATOM 761 C CA . PRO A 1 92 ? 21.166 -3.378 -11.744 1.00 94.06 92 PRO A CA 1
ATOM 762 C C . PRO A 1 92 ? 20.622 -2.327 -12.723 1.00 94.06 92 PRO A C 1
ATOM 764 O O . PRO A 1 92 ? 21.198 -1.247 -12.798 1.00 94.06 92 PRO A O 1
ATOM 767 N N . GLN A 1 93 ? 19.552 -2.615 -13.476 1.00 95.69 93 GLN A N 1
ATOM 768 C CA . GLN A 1 93 ? 19.068 -1.734 -14.550 1.00 95.69 93 GLN A CA 1
ATOM 769 C C . GLN A 1 93 ? 18.145 -0.611 -14.048 1.00 95.69 93 GLN A C 1
ATOM 771 O O . GLN A 1 93 ? 18.201 0.507 -14.553 1.00 95.69 93 GLN A O 1
ATOM 776 N N . GLN A 1 94 ? 17.303 -0.880 -13.047 1.00 94.88 94 GLN A N 1
ATOM 777 C CA . GLN A 1 94 ? 16.335 0.077 -12.501 1.00 94.88 94 GLN A CA 1
ATOM 778 C C . GLN A 1 94 ? 16.997 0.942 -11.421 1.00 94.88 94 GLN A C 1
ATOM 780 O O . GLN A 1 94 ? 16.825 0.723 -10.224 1.00 94.88 94 GLN A O 1
ATOM 785 N N . THR A 1 95 ? 17.804 1.912 -11.845 1.00 95.75 95 THR A N 1
ATOM 786 C CA . THR A 1 95 ? 18.677 2.688 -10.947 1.00 95.75 95 THR A CA 1
ATOM 787 C C . THR A 1 95 ? 18.059 3.972 -10.402 1.00 95.75 95 THR A C 1
ATOM 789 O O . THR A 1 95 ? 18.589 4.523 -9.439 1.00 95.75 95 THR A O 1
ATOM 792 N N . GLN A 1 96 ? 16.962 4.456 -10.994 1.00 97.62 96 GLN A N 1
ATOM 793 C CA . GLN A 1 96 ? 16.351 5.728 -10.612 1.00 97.62 96 GLN A CA 1
ATOM 794 C C . GLN A 1 96 ? 15.867 5.700 -9.158 1.00 97.62 96 GLN A C 1
ATOM 796 O O . GLN A 1 96 ? 15.123 4.803 -8.756 1.00 97.62 96 GLN A O 1
ATOM 801 N N . SER A 1 97 ? 16.279 6.713 -8.394 1.00 97.56 97 SER A N 1
ATOM 802 C CA . SER A 1 97 ? 15.830 6.935 -7.022 1.00 97.56 97 SER A CA 1
ATOM 803 C C . SER A 1 97 ? 14.601 7.839 -6.987 1.00 97.56 97 SER A C 1
ATOM 805 O O . SER A 1 97 ? 14.467 8.761 -7.797 1.00 97.56 97 SER A O 1
ATOM 807 N N . PHE A 1 98 ? 13.721 7.587 -6.027 1.00 98.44 98 PHE A N 1
ATOM 808 C CA . PHE A 1 98 ? 12.478 8.307 -5.807 1.00 98.44 98 PHE A CA 1
ATOM 809 C C . PHE A 1 98 ? 12.367 8.730 -4.348 1.00 98.44 98 PHE A C 1
ATOM 811 O O . PHE A 1 98 ? 12.776 8.016 -3.431 1.00 98.44 98 PHE A O 1
ATOM 818 N N . THR A 1 99 ? 11.745 9.885 -4.145 1.00 98.50 99 THR A N 1
ATOM 819 C CA . THR A 1 99 ? 11.387 10.407 -2.827 1.00 98.50 99 THR A CA 1
ATOM 820 C C . THR A 1 99 ? 9.883 10.318 -2.603 1.00 98.50 99 THR A C 1
ATOM 822 O O . THR A 1 99 ? 9.103 10.112 -3.539 1.00 98.50 99 THR A O 1
ATOM 825 N N . ALA A 1 100 ? 9.440 10.554 -1.369 1.00 97.69 100 ALA A N 1
ATOM 826 C CA . ALA A 1 100 ? 8.016 10.611 -1.043 1.00 97.69 100 ALA A CA 1
ATOM 827 C C . ALA A 1 100 ? 7.221 11.623 -1.887 1.00 97.69 100 ALA A C 1
ATOM 829 O O . ALA A 1 100 ? 6.035 11.413 -2.132 1.00 97.69 100 ALA A O 1
ATOM 830 N N . GLN A 1 101 ? 7.855 12.702 -2.360 1.00 98.25 101 GLN A N 1
ATOM 831 C CA . GLN A 1 101 ? 7.202 13.703 -3.213 1.00 98.25 101 GLN A CA 1
ATOM 832 C C . GLN A 1 101 ? 6.833 13.146 -4.593 1.00 98.25 101 GLN A C 1
ATOM 834 O O . GLN A 1 101 ? 5.907 13.641 -5.230 1.00 98.25 101 GLN A O 1
ATOM 839 N N . ASN A 1 102 ? 7.520 12.095 -5.050 1.00 98.44 102 ASN A N 1
ATOM 840 C CA . ASN A 1 102 ? 7.228 11.436 -6.320 1.00 98.44 102 ASN A CA 1
ATOM 841 C C . ASN A 1 102 ? 6.096 10.406 -6.194 1.00 98.44 102 ASN A C 1
ATOM 843 O O . ASN A 1 102 ? 5.472 10.057 -7.194 1.00 98.44 102 ASN A O 1
ATOM 847 N N . TRP A 1 103 ? 5.802 9.936 -4.977 1.00 98.38 103 TRP A N 1
ATOM 848 C CA . TRP A 1 103 ? 4.809 8.888 -4.742 1.00 98.38 103 TRP A CA 1
ATOM 849 C C . TRP A 1 103 ? 3.404 9.221 -5.275 1.00 98.38 103 TRP A C 1
ATOM 851 O O . TRP A 1 103 ? 2.815 8.342 -5.907 1.00 98.38 103 TRP A O 1
ATOM 861 N N . PRO A 1 104 ? 2.868 10.454 -5.121 1.00 98.50 104 PRO A N 1
ATOM 862 C CA . PRO A 1 104 ? 1.588 10.834 -5.719 1.00 98.50 104 PRO A CA 1
ATOM 863 C C . PRO A 1 104 ? 1.479 10.600 -7.224 1.00 98.50 104 PRO A C 1
ATOM 865 O O . PRO A 1 104 ? 0.474 10.080 -7.711 1.00 98.50 104 PRO A O 1
ATOM 868 N N . PHE A 1 105 ? 2.533 10.933 -7.963 1.00 98.50 105 PHE A N 1
ATOM 869 C CA . PHE A 1 105 ? 2.605 10.651 -9.391 1.00 98.50 105 PHE A CA 1
ATOM 870 C C . PHE A 1 105 ? 2.671 9.140 -9.671 1.00 98.50 105 PHE A C 1
ATOM 872 O O . PHE A 1 105 ? 1.934 8.631 -10.510 1.00 98.50 105 PHE A O 1
ATOM 879 N N . LEU A 1 106 ? 3.505 8.399 -8.938 1.00 98.50 106 LEU A N 1
ATOM 880 C CA . LEU A 1 106 ? 3.683 6.962 -9.163 1.00 98.50 106 LEU A CA 1
ATOM 881 C C . LEU A 1 106 ? 2.389 6.169 -8.935 1.00 98.50 106 LEU A C 1
ATOM 883 O O . LEU A 1 106 ? 1.976 5.413 -9.812 1.00 98.50 106 LEU A O 1
ATOM 887 N N . TYR A 1 107 ? 1.707 6.353 -7.796 1.00 97.06 107 TYR A N 1
ATOM 888 C CA . TYR A 1 107 ? 0.496 5.569 -7.528 1.00 97.06 107 TYR A CA 1
ATOM 889 C C . TYR A 1 107 ? -0.670 5.952 -8.441 1.00 97.06 107 TYR A C 1
ATOM 891 O O . TYR A 1 107 ? -1.535 5.109 -8.679 1.00 97.06 107 TYR A O 1
ATOM 899 N N . SER A 1 108 ? -0.731 7.206 -8.912 1.00 97.75 108 SER A N 1
ATOM 900 C CA . SER A 1 108 ? -1.770 7.637 -9.855 1.00 97.75 108 SER A CA 1
ATOM 901 C C . SER A 1 108 ? -1.544 7.028 -11.235 1.00 97.75 108 SER A C 1
ATOM 903 O O . SER A 1 108 ? -2.510 6.617 -11.870 1.00 97.75 108 SER A O 1
ATOM 905 N N . LEU A 1 109 ? -0.284 6.860 -11.650 1.00 98.06 109 LEU A N 1
ATOM 906 C CA . LEU A 1 109 ? 0.074 6.122 -12.858 1.00 98.06 109 LEU A CA 1
ATOM 907 C C . LEU A 1 109 ? -0.242 4.622 -12.739 1.00 98.06 109 LEU A C 1
ATOM 909 O O . LEU A 1 109 ? -0.805 4.036 -13.660 1.00 98.06 109 LEU A O 1
ATOM 913 N N . PHE A 1 110 ? 0.092 3.987 -11.612 1.00 98.06 110 PHE A N 1
ATOM 914 C CA . PHE A 1 110 ? -0.131 2.544 -11.429 1.00 98.06 110 PHE A CA 1
ATOM 915 C C . PHE A 1 110 ? -1.608 2.154 -11.358 1.00 98.06 110 PHE A C 1
ATOM 917 O O . PHE A 1 110 ? -1.942 0.998 -11.598 1.00 98.06 110 PHE A O 1
ATOM 924 N N . GLN A 1 111 ? -2.483 3.103 -11.024 1.00 97.75 111 GLN A N 1
ATOM 925 C CA . GLN A 1 111 ? -3.927 2.886 -10.926 1.00 97.75 111 GLN A CA 1
ATOM 926 C C . GLN A 1 111 ? -4.700 3.373 -12.157 1.00 97.75 111 GLN A C 1
ATOM 928 O O . GLN A 1 111 ? -5.933 3.436 -12.144 1.00 97.75 111 GLN A O 1
ATOM 933 N N . VAL A 1 112 ? -4.000 3.717 -13.242 1.00 97.75 112 VAL A N 1
ATOM 934 C CA . VAL A 1 112 ? -4.657 4.007 -14.517 1.00 97.75 112 VAL A CA 1
ATOM 935 C C . VAL A 1 112 ? -5.467 2.780 -14.939 1.00 97.75 112 VAL A C 1
ATOM 937 O O . VAL A 1 112 ? -4.951 1.667 -14.983 1.00 97.75 112 VAL A O 1
ATOM 940 N N . ASN A 1 113 ? -6.746 3.000 -15.247 1.00 97.00 113 ASN A N 1
ATOM 941 C CA . ASN A 1 113 ? -7.705 1.972 -15.656 1.00 97.00 113 ASN A CA 1
ATOM 942 C C . ASN A 1 113 ? -7.958 0.858 -14.620 1.00 97.00 113 ASN A C 1
ATOM 944 O O . ASN A 1 113 ? -8.406 -0.220 -15.000 1.00 97.00 113 ASN A O 1
ATOM 948 N N . SER A 1 114 ? -7.760 1.095 -13.315 1.00 97.12 114 SER A N 1
ATOM 949 C CA . SER A 1 114 ? -8.063 0.089 -12.272 1.00 97.12 114 SER A CA 1
ATOM 950 C C . SER A 1 114 ? -9.534 -0.349 -12.195 1.00 97.12 114 SER A C 1
ATOM 952 O O . SER A 1 114 ? -9.843 -1.330 -11.527 1.00 97.12 114 SER A O 1
ATOM 954 N N . ASN A 1 115 ? -10.449 0.360 -12.858 1.00 96.75 115 ASN A N 1
ATOM 955 C CA . ASN A 1 115 ? -11.861 -0.008 -12.979 1.00 96.75 115 ASN A CA 1
ATOM 956 C C . ASN A 1 115 ? -12.179 -0.852 -14.231 1.00 96.75 115 ASN A C 1
ATOM 958 O O . ASN A 1 115 ? -13.328 -1.252 -14.408 1.00 96.75 115 ASN A O 1
ATOM 962 N N . TYR A 1 116 ? -11.199 -1.090 -15.106 1.00 97.19 116 TYR A N 1
ATOM 963 C CA . TYR A 1 116 ? -11.323 -1.972 -16.265 1.00 97.19 116 TYR A CA 1
ATOM 964 C C . TYR A 1 116 ? -10.766 -3.362 -15.944 1.00 97.19 116 TYR A C 1
ATOM 966 O O . TYR A 1 116 ? -9.944 -3.537 -15.045 1.00 97.19 116 TYR A O 1
ATOM 974 N N . ILE A 1 117 ? -11.207 -4.366 -16.702 1.00 97.06 117 ILE A N 1
ATOM 975 C CA . ILE A 1 117 ? -10.672 -5.725 -16.605 1.00 97.06 117 ILE A CA 1
ATOM 976 C C . ILE A 1 117 ? -9.388 -5.778 -17.432 1.00 97.06 117 ILE A C 1
ATOM 978 O O . ILE A 1 117 ? -9.431 -5.612 -18.648 1.00 97.06 117 ILE A O 1
ATOM 982 N N . LEU A 1 118 ? -8.257 -6.010 -16.766 1.00 97.38 118 LEU A N 1
ATOM 983 C CA . LEU A 1 118 ? -6.956 -6.158 -17.415 1.00 97.38 118 LEU A CA 1
ATOM 984 C C . LEU A 1 118 ? -7.000 -7.288 -18.455 1.00 97.38 118 LEU A C 1
ATOM 986 O O . LEU A 1 118 ? -7.252 -8.439 -18.095 1.00 97.38 118 LEU A O 1
ATOM 990 N N . SER A 1 119 ? -6.706 -6.973 -19.721 1.00 97.31 119 SER A N 1
ATOM 991 C CA . SER A 1 119 ? -6.650 -7.978 -20.788 1.00 97.31 119 SER A CA 1
ATOM 992 C C . SER A 1 119 ? -5.226 -8.448 -21.068 1.00 97.31 119 SER A C 1
ATOM 994 O O . SER A 1 119 ? -5.029 -9.617 -21.402 1.00 97.31 119 SER A O 1
ATOM 996 N N . GLY A 1 120 ? -4.231 -7.563 -20.972 1.00 96.38 120 GLY A N 1
ATOM 997 C CA . GLY A 1 120 ? -2.833 -7.928 -21.191 1.00 96.38 120 GLY A CA 1
ATOM 998 C C . GLY A 1 120 ? -1.933 -6.738 -21.505 1.00 96.38 120 GLY A C 1
ATOM 999 O O . GLY A 1 120 ? -2.231 -5.595 -21.168 1.00 96.38 120 GLY A O 1
ATOM 1000 N N . ILE A 1 121 ? -0.803 -7.012 -22.159 1.00 97.81 121 ILE A N 1
ATOM 1001 C CA . ILE A 1 121 ? 0.175 -5.994 -22.555 1.00 97.81 121 ILE A CA 1
ATOM 1002 C C . ILE A 1 121 ? 0.621 -6.187 -24.004 1.00 97.81 121 ILE A C 1
ATOM 1004 O O . ILE A 1 121 ? 0.643 -7.297 -24.531 1.00 97.81 121 ILE A O 1
ATOM 1008 N N . SER A 1 122 ? 1.023 -5.091 -24.632 1.00 97.81 122 SER A N 1
ATOM 1009 C CA . SER A 1 122 ? 1.698 -5.057 -25.933 1.00 97.81 122 SER A CA 1
ATOM 1010 C C . SER A 1 122 ? 3.006 -4.281 -25.802 1.00 97.81 122 SER A C 1
ATOM 1012 O O . SER A 1 122 ? 3.117 -3.426 -24.924 1.00 97.81 122 SER A O 1
ATOM 1014 N N . GLY A 1 123 ? 4.014 -4.571 -26.627 1.00 97.38 123 GLY A N 1
ATOM 1015 C CA . GLY A 1 123 ? 5.307 -3.898 -26.504 1.00 97.38 123 GLY A CA 1
ATOM 1016 C C . GLY A 1 123 ? 6.360 -4.321 -27.521 1.00 97.38 123 GLY A C 1
ATOM 1017 O O . GLY A 1 123 ? 6.141 -5.220 -28.334 1.00 97.38 123 GLY A O 1
ATOM 1018 N N . THR A 1 124 ? 7.522 -3.675 -27.435 1.00 97.94 124 THR A N 1
ATOM 1019 C CA . THR A 1 124 ? 8.667 -3.883 -28.333 1.00 97.94 124 THR A CA 1
ATOM 1020 C C . THR A 1 124 ? 9.825 -4.492 -27.558 1.00 97.94 124 THR A C 1
ATOM 1022 O O . THR A 1 124 ? 10.479 -3.804 -26.772 1.00 97.94 124 THR A O 1
ATOM 1025 N N . ARG A 1 125 ? 10.095 -5.779 -27.797 1.00 97.06 125 ARG A N 1
ATOM 1026 C CA . ARG A 1 125 ? 11.270 -6.475 -27.258 1.00 97.06 125 ARG A CA 1
ATOM 1027 C C . ARG A 1 125 ? 12.396 -6.516 -28.286 1.00 97.06 125 ARG A C 1
ATOM 1029 O O . ARG A 1 125 ? 12.135 -6.772 -29.460 1.00 97.06 125 ARG A O 1
ATOM 1036 N N . LEU A 1 126 ? 13.631 -6.319 -27.842 1.00 97.31 126 LEU A N 1
ATOM 1037 C CA . LEU A 1 126 ? 14.829 -6.434 -28.670 1.00 97.31 126 LEU A CA 1
ATOM 1038 C C . LEU A 1 126 ? 15.774 -7.484 -28.096 1.00 97.31 126 LEU A C 1
ATOM 1040 O O . LEU A 1 126 ? 15.827 -7.718 -26.891 1.00 97.31 126 LEU A O 1
ATOM 1044 N N . SER A 1 127 ? 16.501 -8.145 -28.988 1.00 97.25 127 SER A N 1
ATOM 1045 C CA . SER A 1 127 ? 17.581 -9.071 -28.659 1.00 97.25 127 SER A CA 1
ATOM 1046 C C . SER A 1 127 ? 18.738 -8.747 -29.585 1.00 97.25 127 SER A C 1
ATOM 1048 O O . SER A 1 127 ? 18.629 -8.934 -30.794 1.00 97.25 127 SER A O 1
ATOM 1050 N N . ILE A 1 128 ? 19.800 -8.181 -29.022 1.00 96.31 128 ILE A N 1
ATOM 1051 C CA . ILE A 1 128 ? 20.962 -7.709 -29.772 1.00 96.31 128 ILE A CA 1
ATOM 1052 C C . ILE A 1 128 ? 22.176 -8.459 -29.249 1.00 96.31 128 ILE A C 1
ATOM 1054 O O . ILE A 1 128 ? 22.530 -8.314 -28.081 1.00 96.31 128 ILE A O 1
ATOM 1058 N N . THR A 1 129 ? 22.819 -9.231 -30.118 1.00 96.50 129 THR A N 1
ATOM 1059 C CA . THR A 1 129 ? 24.106 -9.873 -29.844 1.00 96.50 129 THR A CA 1
ATOM 1060 C C . THR A 1 129 ? 25.158 -9.202 -30.705 1.00 96.50 129 THR A C 1
ATOM 1062 O O . THR A 1 129 ? 25.119 -9.324 -31.929 1.00 96.50 129 THR A O 1
ATOM 1065 N N . PHE A 1 130 ? 26.083 -8.479 -30.078 1.00 94.12 130 PHE A N 1
ATOM 1066 C CA . PHE A 1 130 ? 27.209 -7.874 -30.780 1.00 94.12 130 PHE A CA 1
ATOM 1067 C C . PHE A 1 130 ? 28.497 -8.667 -30.507 1.00 94.12 130 PHE A C 1
ATOM 1069 O O . PHE A 1 130 ? 28.720 -9.108 -29.372 1.00 94.12 130 PHE A O 1
ATOM 1076 N N . PRO A 1 131 ? 29.349 -8.882 -31.526 1.00 93.75 131 PRO A N 1
ATOM 1077 C CA . PRO A 1 131 ? 30.648 -9.515 -31.331 1.00 93.75 131 PRO A CA 1
ATOM 1078 C C . PRO A 1 131 ? 31.527 -8.687 -30.391 1.00 93.75 131 PRO A C 1
ATOM 1080 O O . PRO A 1 131 ? 31.541 -7.457 -30.478 1.00 93.75 131 PRO A O 1
ATOM 1083 N N . ASN A 1 132 ? 32.292 -9.349 -29.524 1.00 94.19 132 ASN A N 1
ATOM 1084 C CA . ASN A 1 132 ? 33.307 -8.651 -28.744 1.00 94.19 132 ASN A CA 1
ATOM 1085 C C . ASN A 1 132 ? 34.477 -8.270 -29.674 1.00 94.19 132 ASN A C 1
ATOM 1087 O O . ASN A 1 132 ? 34.968 -9.099 -30.438 1.00 94.19 132 ASN A O 1
ATOM 1091 N N . ILE A 1 133 ? 34.908 -7.006 -29.631 1.00 92.19 133 ILE A N 1
ATOM 1092 C CA . ILE A 1 133 ? 36.019 -6.472 -30.440 1.00 92.19 133 ILE A CA 1
ATOM 1093 C C . ILE A 1 133 ? 37.262 -6.221 -29.572 1.00 92.19 133 ILE A C 1
ATOM 1095 O O . ILE A 1 133 ? 37.194 -6.282 -28.347 1.00 92.19 133 ILE A O 1
ATOM 1099 N N . GLY A 1 134 ? 38.411 -5.936 -30.195 1.00 93.38 134 GLY A N 1
ATOM 1100 C CA . GLY A 1 134 ? 39.658 -5.639 -29.471 1.00 93.38 134 GLY A CA 1
ATOM 1101 C C . GLY A 1 134 ? 40.408 -6.874 -28.957 1.00 93.38 134 GLY A C 1
ATOM 1102 O O . GLY A 1 134 ? 41.148 -6.778 -27.986 1.00 93.38 134 GLY A O 1
ATOM 1103 N N . GLY A 1 135 ? 40.207 -8.037 -29.588 1.00 92.50 135 GLY A N 1
ATOM 1104 C CA . GLY A 1 135 ? 40.871 -9.296 -29.221 1.00 92.50 135 GLY A CA 1
ATOM 1105 C C . GLY A 1 135 ? 40.197 -10.070 -28.082 1.00 92.50 135 GLY A C 1
ATOM 1106 O O . GLY A 1 135 ? 40.682 -11.132 -27.701 1.00 92.50 135 GLY A O 1
ATOM 1107 N N . LEU A 1 136 ? 39.075 -9.572 -27.553 1.00 94.12 136 LEU A N 1
ATOM 1108 C CA . LEU A 1 136 ? 38.286 -10.276 -26.545 1.00 94.12 136 LEU A CA 1
ATOM 1109 C C . LEU A 1 136 ? 37.522 -11.458 -27.169 1.00 94.12 136 LEU A C 1
ATOM 1111 O O . LEU A 1 136 ? 36.892 -11.287 -28.214 1.00 94.12 136 LEU A O 1
ATOM 1115 N N . PRO A 1 137 ? 37.521 -12.645 -26.535 1.00 92.69 137 PRO A N 1
ATOM 1116 C CA . PRO A 1 137 ? 36.723 -13.770 -27.007 1.00 92.69 137 PRO A CA 1
ATOM 1117 C C . PRO A 1 137 ? 35.219 -13.551 -26.749 1.00 92.69 137 PRO A C 1
ATOM 1119 O O . PRO A 1 137 ? 34.815 -12.787 -25.868 1.00 92.69 137 PRO A O 1
ATOM 1122 N N . GLY A 1 138 ? 34.376 -14.276 -27.491 1.00 94.38 138 GLY A N 1
ATOM 1123 C CA . GLY A 1 138 ? 32.925 -14.337 -27.271 1.00 94.38 138 GLY A CA 1
ATOM 1124 C C . GLY A 1 138 ? 32.117 -13.160 -27.838 1.00 94.38 138 GLY A C 1
ATOM 1125 O O . GLY A 1 138 ? 32.530 -12.474 -28.772 1.00 94.38 138 GLY A O 1
ATOM 1126 N N . SER A 1 139 ? 30.922 -12.953 -27.283 1.00 94.75 139 SER A N 1
ATOM 1127 C CA . SER A 1 139 ? 29.969 -11.911 -27.687 1.00 94.75 139 SER A CA 1
ATOM 1128 C C . SER A 1 139 ? 29.204 -11.380 -26.483 1.00 94.75 139 SER A C 1
ATOM 1130 O O . SER A 1 139 ? 29.003 -12.113 -25.512 1.00 94.75 139 SER A O 1
ATOM 1132 N N . THR A 1 140 ? 28.684 -10.164 -26.587 1.00 95.88 140 THR A N 1
ATOM 1133 C CA . THR A 1 140 ? 27.806 -9.587 -25.569 1.00 95.88 140 THR A CA 1
ATOM 1134 C C . THR A 1 140 ? 26.382 -9.529 -26.104 1.00 95.88 140 THR A C 1
ATOM 1136 O O . THR A 1 140 ? 26.135 -9.016 -27.195 1.00 95.88 140 THR A O 1
ATOM 1139 N N . THR A 1 141 ? 25.435 -10.070 -25.336 1.00 96.19 141 THR A N 1
ATOM 1140 C CA . THR A 1 141 ? 24.012 -10.081 -25.694 1.00 96.19 141 THR A CA 1
ATOM 1141 C C . THR A 1 141 ? 23.213 -9.216 -24.733 1.00 96.19 141 THR A C 1
ATOM 1143 O O . THR A 1 141 ? 23.408 -9.284 -23.523 1.00 96.19 141 THR A O 1
ATOM 1146 N N . THR A 1 142 ? 22.297 -8.416 -25.270 1.00 96.75 142 THR A N 1
ATOM 1147 C CA . THR A 1 142 ? 21.328 -7.629 -24.504 1.00 96.75 142 THR A CA 1
ATOM 1148 C C . THR A 1 142 ? 19.915 -7.983 -24.943 1.00 96.75 142 THR A C 1
ATOM 1150 O O . THR A 1 142 ? 19.585 -7.898 -26.127 1.00 96.75 142 THR A O 1
ATOM 1153 N N . HIS A 1 143 ? 19.074 -8.338 -23.972 1.00 97.44 143 HIS A N 1
ATOM 1154 C CA . HIS A 1 143 ? 17.631 -8.470 -24.143 1.00 97.44 143 HIS A CA 1
ATOM 1155 C C . HIS A 1 143 ? 16.942 -7.316 -23.414 1.00 97.44 143 HIS A C 1
ATOM 1157 O O . HIS A 1 143 ? 17.199 -7.099 -22.230 1.00 97.44 143 HIS A O 1
ATOM 1163 N N . SER A 1 144 ? 16.080 -6.575 -24.108 1.00 97.25 144 SER A N 1
ATOM 1164 C CA . SER A 1 144 ? 15.429 -5.383 -23.555 1.00 97.25 144 SER A CA 1
ATOM 1165 C C . SER A 1 144 ? 13.961 -5.279 -23.962 1.00 97.25 144 SER A C 1
ATOM 1167 O O . SER A 1 144 ? 13.558 -5.760 -25.022 1.00 97.25 144 SER A O 1
ATOM 1169 N N . LEU A 1 145 ? 13.162 -4.625 -23.114 1.00 97.88 145 LEU A N 1
ATOM 1170 C CA . LEU A 1 145 ? 11.803 -4.179 -23.418 1.00 97.88 145 LEU A CA 1
ATOM 1171 C C . LEU A 1 145 ? 11.829 -2.655 -23.569 1.00 97.88 145 LEU A C 1
ATOM 1173 O O . LEU A 1 145 ? 11.946 -1.934 -22.583 1.00 97.88 145 LEU A O 1
ATOM 1177 N N . ASN A 1 146 ? 11.758 -2.168 -24.805 1.00 97.19 146 ASN A N 1
ATOM 1178 C CA . ASN A 1 146 ? 11.962 -0.752 -25.128 1.00 97.19 146 ASN A CA 1
ATOM 1179 C C . ASN A 1 146 ? 10.667 0.066 -25.066 1.00 97.19 146 ASN A C 1
ATOM 1181 O O . ASN A 1 146 ? 10.708 1.282 -24.910 1.00 97.19 146 ASN A O 1
ATOM 1185 N N . SER A 1 147 ? 9.518 -0.590 -25.223 1.00 98.06 147 SER A N 1
ATOM 1186 C CA . SER A 1 147 ? 8.200 0.038 -25.153 1.00 98.06 147 SER A CA 1
ATOM 1187 C C . SER A 1 147 ? 7.179 -0.970 -24.647 1.00 98.06 147 SER A C 1
ATOM 1189 O O . SER A 1 147 ? 7.273 -2.154 -24.980 1.00 98.06 147 SER A O 1
ATOM 1191 N N . ALA A 1 148 ? 6.213 -0.503 -23.861 1.00 97.31 148 ALA A N 1
ATOM 1192 C CA . ALA A 1 148 ? 5.112 -1.307 -23.356 1.00 97.31 148 ALA A CA 1
ATOM 1193 C C . ALA A 1 148 ? 3.838 -0.461 -23.216 1.00 97.31 148 ALA A C 1
ATOM 1195 O O . ALA A 1 148 ? 3.904 0.719 -22.868 1.00 97.31 148 ALA A O 1
ATOM 1196 N N . ARG A 1 149 ? 2.681 -1.082 -23.454 1.00 97.50 149 ARG A N 1
ATOM 1197 C CA . ARG A 1 149 ? 1.346 -0.523 -23.219 1.00 97.50 149 ARG A CA 1
ATOM 1198 C C . ARG A 1 149 ? 0.421 -1.607 -22.674 1.00 97.50 149 ARG A C 1
ATOM 1200 O O . ARG A 1 149 ? 0.348 -2.693 -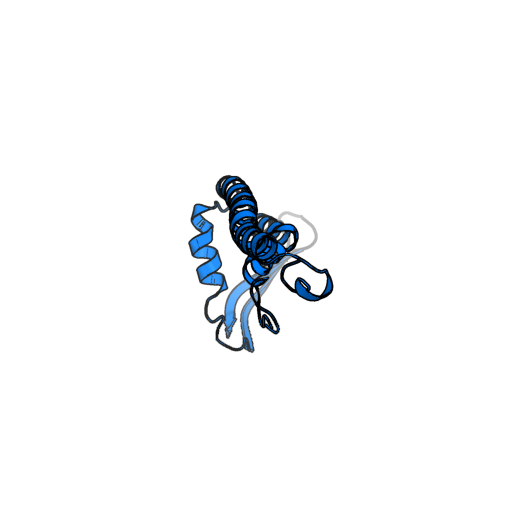23.250 1.00 97.50 149 ARG A O 1
ATOM 1207 N N . VAL A 1 150 ? -0.285 -1.288 -21.593 1.00 97.06 150 VAL A N 1
ATOM 1208 C CA . VAL A 1 150 ? -1.350 -2.124 -21.020 1.00 97.06 150 VAL A CA 1
ATOM 1209 C C . VAL A 1 150 ? -2.620 -1.960 -21.859 1.00 97.06 150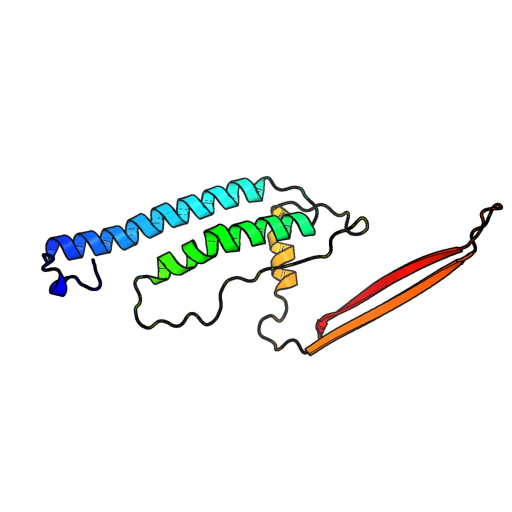 VAL A C 1
ATOM 1211 O O . VAL A 1 150 ? -2.955 -0.829 -22.217 1.00 97.06 150 VAL A O 1
ATOM 1214 N N . ASN A 1 151 ? -3.279 -3.073 -22.193 1.00 84.69 151 ASN A N 1
ATOM 1215 C CA . ASN A 1 151 ? -4.550 -3.105 -22.924 1.00 84.69 151 ASN A CA 1
ATOM 1216 C C . ASN A 1 151 ? -5.681 -3.622 -22.029 1.00 84.69 151 ASN A C 1
ATOM 1218 O O . ASN A 1 151 ? -5.443 -4.587 -21.256 1.00 84.69 151 ASN A O 1
#

Foldseek 3Di:
DLVCCVVVVHDPVRNVVVVVVLVPVLVVLLCVLVVVLVVVQQPFWAFPQVNLVSVQVSCVVPVVVNVCSVVPVDDPDDDPDDDDRDHDDDDDPRGDIDGSVCVVVVVVVVCVPVVDDFPAKDFDWDWDWAADDDPDDDIDIDIDTPDMDTD

InterPro domains:
  IPR005639 Pesticidal crystal protein, domain I [PF03945] (2-72)
  IPR015214 Pesticidal crystal protein, central domain, Cry2A/18 [PF09131] (77-151)
  IPR036399 Pesticidal crystal protein, central domain superfamily [G3DSA:2.100.10.10] (83-151)
  IPR036399 Pesticidal crystal protein, central domain superfamily [SSF51096] (74-151)
  IPR036716 Pesticidal crystal protein, N-terminal domain superfamily [G3DSA:1.20.190.10] (1-72)
  IPR036716 Pesticidal crystal protein, N-terminal domain superfamily [SSF56849] (1-72)

Radius of gyration: 24.65 Å; chains: 1; bounding box: 67×28×64 Å

Organism: Bacillus thuringiensis (NCBI:txid1428)

pLDDT: mean 97.11, std 1.76, range [84.69, 98.69]

Sequence (151 aa):
VILYADEWGISAATLRTYRDYLRNYTRDYSNYCINTYQTAFRGLNTRLHDMLEFRTYMFLNVFEYVSIWSLFKYQSLMVSSGANLYASGSGPQQTQSFTAQNWPFLYSLFQVNSNYILSGISGTRLSITFPNIGGLPGSTTTHSLNSARVN

Secondary structure (DSSP, 8-state):
-GGGTTTTT--HHHHHHHHHHHHHHHHHHHHHHHHHHHHHHHT-EEEHHHHHHHHHHHIIIIIHHHHHHTTTT-SS--------------SSS---EEEGGGHHHHHHHHTTTTTS----EEEEEEEEEEE--TT--SEEEEEEEEEEEE-